Protein AF-A0A2I1GTH5-F1 (afdb_monomer_lite)

Sequence (79 aa):
MCKERCQSQSGNKVVDDFIGTTQTDRARKMEFVPYGRFKDTKLITEGGFSKIYNTTWIDGPISDWDDEIKMYKRFGETI

Organism: NCBI:txid588596

Secondary structure (DSSP, 8-state):
---S------S-HHHHHHHHHHHH-TT--PPP--GGGEEEEEEEEE-SS-EEEEEEESS-SEEEEETTTTEEEETT---

Foldseek 3Di:
DDPDPPQPDPVDPVVSVVQVVQCVPPPGNDDDDPPVQWPPWAFPDDDPPDTDTDTDRQQADFDAADPVVRDTHHPNPDD

Structure (mmCIF, N/CA/C/O backbone):
data_AF-A0A2I1GTH5-F1
#
_entry.id   AF-A0A2I1GTH5-F1
#
loop_
_atom_site.group_PDB
_atom_site.id
_atom_site.type_symbol
_atom_site.label_atom_id
_atom_site.label_alt_id
_atom_site.label_comp_id
_atom_site.label_asym_id
_atom_site.label_entity_id
_atom_site.label_seq_id
_atom_site.pdbx_PDB_ins_code
_atom_site.Cartn_x
_atom_site.Cartn_y
_atom_site.Cartn_z
_atom_site.occupancy
_atom_site.B_iso_or_equiv
_atom_site.auth_seq_id
_atom_site.auth_comp_id
_atom_site.auth_asym_id
_atom_site.auth_atom_id
_atom_site.pdbx_PDB_model_num
ATOM 1 N N . MET A 1 1 ? 19.681 -7.032 2.107 1.00 33.31 1 MET A N 1
ATOM 2 C CA . MET A 1 1 ? 19.603 -6.193 0.890 1.00 33.31 1 MET A CA 1
ATOM 3 C C . MET A 1 1 ? 19.059 -7.069 -0.226 1.00 33.31 1 MET A C 1
ATOM 5 O O . MET A 1 1 ? 19.745 -8.004 -0.615 1.00 33.31 1 MET A O 1
ATOM 9 N N . CYS A 1 2 ? 17.822 -6.860 -0.668 1.00 38.00 2 CYS A N 1
ATOM 10 C CA . CYS A 1 2 ? 17.258 -7.650 -1.762 1.00 38.00 2 CYS A CA 1
ATOM 11 C C . CYS A 1 2 ? 17.760 -7.120 -3.104 1.00 38.00 2 CYS A C 1
ATOM 13 O O . CYS A 1 2 ? 17.547 -5.948 -3.397 1.00 38.00 2 CYS A O 1
ATOM 15 N N . LYS A 1 3 ? 18.429 -7.965 -3.893 1.00 40.97 3 LYS A N 1
ATOM 16 C CA . LYS A 1 3 ? 19.013 -7.612 -5.200 1.00 40.97 3 LYS A CA 1
ATOM 17 C C . LYS A 1 3 ? 18.230 -8.129 -6.413 1.00 40.97 3 LYS A C 1
ATOM 19 O O . LYS A 1 3 ? 18.612 -7.839 -7.536 1.00 40.97 3 LYS A O 1
ATOM 24 N N . GLU A 1 4 ? 17.117 -8.822 -6.216 1.00 41.69 4 GLU A N 1
ATOM 25 C CA . GLU A 1 4 ? 16.209 -9.291 -7.273 1.00 41.69 4 GLU A CA 1
ATOM 26 C C . GLU A 1 4 ? 14.787 -9.233 -6.709 1.00 41.69 4 GLU A C 1
ATOM 28 O O . GLU A 1 4 ? 14.665 -9.320 -5.487 1.00 41.69 4 GLU A O 1
ATOM 33 N N . ARG A 1 5 ? 13.755 -9.013 -7.555 1.00 48.00 5 ARG A N 1
ATOM 34 C CA . ARG A 1 5 ? 12.331 -8.786 -7.189 1.00 48.00 5 ARG A CA 1
ATOM 35 C C . ARG A 1 5 ? 11.999 -9.358 -5.811 1.00 48.00 5 ARG A C 1
ATOM 37 O O . ARG A 1 5 ? 11.636 -10.527 -5.698 1.00 48.00 5 ARG A O 1
ATOM 44 N N . CYS A 1 6 ? 12.137 -8.541 -4.766 1.00 51.28 6 CYS A N 1
ATOM 45 C CA . CYS A 1 6 ? 11.825 -9.027 -3.437 1.00 51.28 6 CYS A CA 1
ATOM 46 C C . CYS A 1 6 ? 10.313 -9.054 -3.345 1.00 51.28 6 CYS A C 1
ATOM 48 O O . CYS A 1 6 ? 9.676 -8.020 -3.154 1.00 51.28 6 CYS A O 1
ATOM 50 N N . GLN A 1 7 ? 9.746 -10.239 -3.560 1.00 56.66 7 GLN A N 1
ATOM 51 C CA . GLN A 1 7 ? 8.387 -10.506 -3.144 1.00 56.66 7 GLN A CA 1
ATOM 52 C C . GLN A 1 7 ? 8.361 -10.251 -1.644 1.00 56.66 7 GLN A C 1
ATOM 54 O O . GLN A 1 7 ? 8.990 -10.958 -0.858 1.00 56.66 7 GLN A O 1
ATOM 59 N N . SER A 1 8 ? 7.709 -9.165 -1.258 1.00 62.66 8 SER A N 1
ATOM 60 C CA . SER A 1 8 ? 7.369 -8.897 0.124 1.00 62.66 8 SER A CA 1
ATOM 61 C C . SER A 1 8 ? 6.454 -10.025 0.590 1.00 62.66 8 SER A C 1
ATOM 63 O O . SER A 1 8 ? 5.258 -9.997 0.312 1.00 62.66 8 SER A O 1
ATOM 65 N N . GLN A 1 9 ? 7.025 -11.037 1.243 1.00 69.50 9 GLN A N 1
ATOM 66 C CA . GLN A 1 9 ? 6.241 -12.071 1.902 1.00 69.50 9 GLN A CA 1
ATOM 67 C C . GLN A 1 9 ? 5.599 -11.440 3.132 1.00 69.50 9 GLN A C 1
ATOM 69 O O . GLN A 1 9 ? 6.280 -10.926 4.021 1.00 69.50 9 GLN A O 1
ATOM 74 N N . SER A 1 10 ? 4.274 -11.442 3.150 1.00 79.06 10 SER A N 1
ATOM 75 C CA . SER A 1 10 ? 3.466 -10.969 4.269 1.00 79.06 10 SER A CA 1
ATOM 76 C C . SER A 1 10 ? 3.513 -11.932 5.459 1.00 79.06 10 SER A C 1
ATOM 78 O O . SER A 1 10 ? 3.138 -11.551 6.566 1.00 79.06 10 SER A O 1
ATOM 80 N N . GLY A 1 11 ? 3.956 -13.177 5.237 1.00 82.75 11 GLY A N 1
ATOM 81 C CA . GLY A 1 11 ? 3.902 -14.257 6.224 1.00 82.75 11 GLY A CA 1
ATOM 82 C C . GLY A 1 11 ? 2.543 -14.963 6.264 1.00 82.75 11 GLY A C 1
ATOM 83 O O . GLY A 1 11 ? 2.340 -15.858 7.083 1.00 82.75 11 GLY A O 1
ATOM 84 N N . ASN A 1 12 ? 1.613 -14.588 5.379 1.00 88.19 12 ASN A N 1
ATOM 85 C CA . ASN A 1 12 ? 0.335 -15.256 5.187 1.00 88.19 12 ASN A CA 1
ATOM 86 C C . ASN A 1 12 ? 0.297 -15.888 3.793 1.00 88.19 12 ASN A C 1
ATOM 88 O O . ASN A 1 12 ? 0.216 -15.186 2.789 1.00 88.19 12 ASN A O 1
ATOM 92 N N . LYS A 1 13 ? 0.273 -17.223 3.744 1.00 89.25 13 LYS A N 1
ATOM 93 C CA . LYS A 1 13 ? 0.327 -17.986 2.491 1.00 89.25 13 LYS A CA 1
ATOM 94 C C . LYS A 1 13 ? -0.751 -17.580 1.478 1.00 89.25 13 LYS A C 1
ATOM 96 O O . LYS A 1 13 ? -0.454 -17.468 0.300 1.00 89.25 13 LYS A O 1
ATOM 101 N N . VAL A 1 14 ? -1.982 -17.323 1.925 1.00 90.50 14 VAL A N 1
ATOM 102 C CA . VAL A 1 14 ? -3.086 -16.941 1.026 1.00 90.50 14 VAL A CA 1
ATOM 103 C C . VAL A 1 14 ? -2.827 -15.573 0.393 1.00 90.50 14 VAL A C 1
ATOM 105 O O . VAL A 1 14 ? -3.067 -15.380 -0.796 1.00 90.50 14 VAL A O 1
ATOM 108 N N . VAL A 1 15 ? -2.319 -14.626 1.183 1.00 85.44 15 VAL A N 1
ATOM 109 C CA . VAL A 1 15 ? -1.967 -13.281 0.7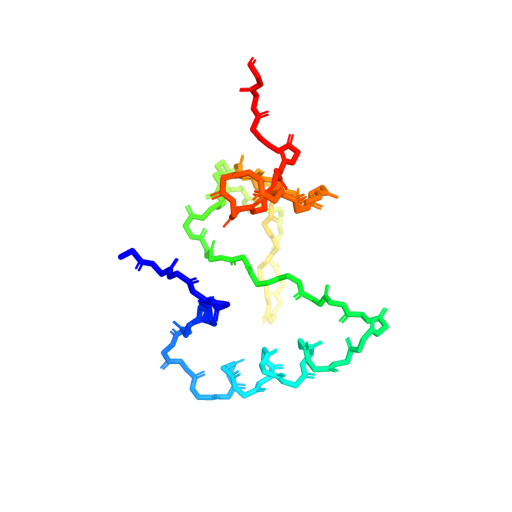07 1.00 85.44 15 VAL A CA 1
ATOM 110 C C . VAL A 1 15 ? -0.755 -13.341 -0.219 1.00 85.44 15 VAL A C 1
ATOM 112 O O . VAL A 1 15 ? -0.762 -12.711 -1.273 1.00 85.44 15 VAL A O 1
ATOM 115 N N . ASP A 1 16 ? 0.254 -14.128 0.139 1.00 84.75 16 ASP A N 1
ATOM 116 C CA . ASP A 1 16 ? 1.482 -14.280 -0.640 1.00 84.75 16 ASP A CA 1
ATOM 117 C C . ASP A 1 16 ? 1.202 -14.934 -2.004 1.00 84.75 16 ASP A C 1
ATOM 119 O O . ASP A 1 16 ? 1.670 -14.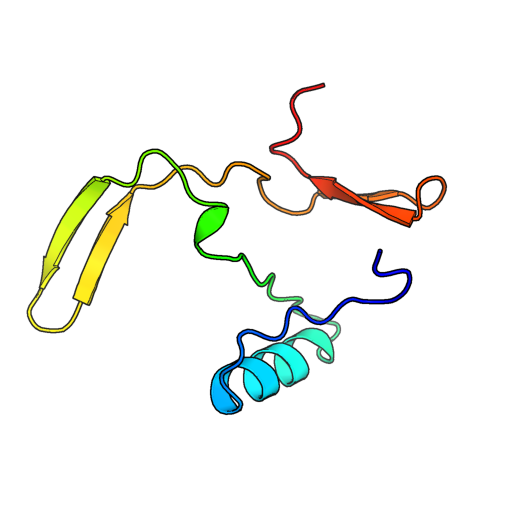435 -3.032 1.00 84.75 16 ASP A O 1
ATOM 123 N N . ASP A 1 17 ? 0.361 -15.974 -2.035 1.00 87.00 17 ASP A N 1
ATOM 124 C CA . ASP A 1 17 ? -0.103 -16.614 -3.270 1.00 87.00 17 ASP A CA 1
ATOM 125 C C . ASP A 1 17 ? -0.868 -15.602 -4.145 1.00 87.00 17 ASP A C 1
ATOM 127 O O . ASP A 1 17 ? -0.589 -15.471 -5.341 1.00 87.00 17 ASP A O 1
ATOM 131 N N . PHE A 1 18 ? -1.774 -14.810 -3.555 1.00 85.19 18 PHE A N 1
ATOM 132 C CA . PHE A 1 18 ? -2.511 -13.765 -4.273 1.00 85.19 18 PHE A CA 1
ATOM 133 C C . PHE A 1 18 ? -1.575 -12.707 -4.881 1.00 85.19 18 PHE A C 1
ATOM 135 O O . PHE A 1 18 ? -1.662 -12.421 -6.079 1.00 85.19 18 PHE A O 1
ATOM 142 N N . ILE A 1 19 ? -0.627 -12.172 -4.106 1.00 82.12 19 ILE A N 1
ATOM 143 C CA . ILE A 1 19 ? 0.376 -11.216 -4.601 1.00 82.12 19 ILE A CA 1
ATOM 144 C C . ILE A 1 19 ? 1.149 -11.823 -5.779 1.00 82.12 19 ILE A C 1
ATOM 146 O O . ILE A 1 19 ? 1.291 -11.174 -6.818 1.00 82.12 19 ILE A O 1
ATOM 150 N N . GLY A 1 20 ? 1.580 -13.082 -5.663 1.00 79.12 20 GLY A N 1
ATOM 151 C CA . GLY A 1 20 ? 2.273 -13.798 -6.734 1.00 79.12 20 GLY A CA 1
ATOM 152 C C . GLY A 1 20 ? 1.459 -13.875 -8.030 1.00 79.12 20 GLY A C 1
ATOM 153 O O . GLY A 1 20 ? 1.990 -13.595 -9.109 1.00 79.12 20 GLY A O 1
ATOM 154 N N . THR A 1 21 ? 0.159 -14.175 -7.940 1.00 80.81 21 THR A N 1
ATOM 155 C CA . THR A 1 21 ? -0.715 -14.233 -9.128 1.00 80.81 21 THR A CA 1
ATOM 156 C C . THR A 1 21 ? -0.858 -12.879 -9.825 1.00 80.81 21 THR A C 1
ATOM 158 O O . THR A 1 21 ? -0.794 -12.810 -11.048 1.00 80.81 21 THR A O 1
ATOM 161 N N . THR A 1 22 ? -0.958 -11.780 -9.078 1.00 78.19 22 THR A N 1
ATOM 162 C CA . THR A 1 22 ? -1.151 -10.441 -9.670 1.00 78.19 22 THR A CA 1
ATOM 163 C C . THR A 1 22 ? 0.107 -9.887 -10.341 1.00 78.19 22 THR A C 1
ATOM 165 O O . THR A 1 22 ? 0.018 -9.157 -11.321 1.00 78.19 22 THR A O 1
ATOM 168 N N . GLN A 1 23 ? 1.298 -10.257 -9.863 1.00 68.00 23 GLN A N 1
ATOM 169 C CA . GLN A 1 23 ? 2.570 -9.784 -10.427 1.00 68.00 23 GLN A CA 1
ATOM 170 C C . GLN A 1 23 ? 3.004 -10.538 -11.693 1.00 68.00 23 GLN A C 1
ATOM 172 O O . GLN A 1 23 ? 3.911 -10.086 -12.401 1.00 68.00 23 GLN A O 1
ATOM 177 N N . THR A 1 24 ? 2.391 -11.690 -11.976 1.00 67.69 24 THR A N 1
ATOM 178 C CA . THR A 1 24 ? 2.623 -12.446 -13.217 1.00 67.69 24 THR A CA 1
ATOM 179 C C . THR A 1 24 ? 1.750 -11.951 -14.373 1.00 67.69 24 THR A C 1
ATOM 181 O O . THR A 1 24 ? 2.148 -12.093 -15.532 1.00 67.69 24 THR A O 1
ATOM 184 N N . ASP A 1 25 ? 0.627 -11.287 -14.077 1.00 67.19 25 ASP A N 1
ATOM 185 C CA . ASP A 1 25 ? -0.209 -10.624 -15.075 1.00 67.19 25 ASP A CA 1
ATOM 186 C C . ASP A 1 25 ? 0.447 -9.316 -15.556 1.00 67.19 25 ASP A C 1
ATOM 188 O O . ASP A 1 25 ? 0.577 -8.323 -14.835 1.00 67.19 25 ASP A O 1
ATOM 192 N N . ARG A 1 26 ? 0.893 -9.315 -16.817 1.00 58.19 26 ARG A N 1
ATOM 193 C CA . ARG A 1 26 ? 1.608 -8.188 -17.438 1.00 58.19 26 ARG A CA 1
ATOM 194 C C . ARG A 1 26 ? 0.742 -6.934 -17.583 1.00 58.19 26 ARG A C 1
ATOM 196 O O . ARG A 1 26 ? 1.306 -5.856 -17.753 1.00 58.19 26 ARG A O 1
ATOM 203 N N . ALA A 1 27 ? -0.585 -7.063 -17.530 1.00 59.03 27 ALA A N 1
ATOM 204 C CA . ALA A 1 27 ? -1.506 -5.963 -17.791 1.00 59.03 27 ALA A CA 1
ATOM 205 C C . ALA A 1 27 ? -1.860 -5.139 -16.542 1.00 59.03 27 ALA A C 1
ATOM 207 O O . ALA A 1 27 ? -2.279 -3.990 -16.677 1.00 59.03 27 ALA A O 1
ATOM 208 N N . ARG A 1 28 ? -1.722 -5.700 -15.330 1.00 57.22 28 ARG A N 1
ATOM 209 C CA . ARG A 1 28 ? -2.165 -5.058 -14.079 1.00 57.22 28 ARG A CA 1
ATOM 210 C C . ARG A 1 28 ? -1.251 -5.416 -12.913 1.00 57.22 28 ARG A C 1
ATOM 212 O O . ARG A 1 28 ? -1.555 -6.291 -12.110 1.00 57.22 28 ARG A O 1
ATOM 219 N N . LYS A 1 29 ? -0.140 -4.694 -12.791 1.00 68.31 29 LYS A N 1
ATOM 220 C CA . LYS A 1 29 ? 0.756 -4.832 -11.640 1.00 68.31 29 LYS A CA 1
ATOM 221 C C . LYS A 1 29 ? 0.102 -4.188 -10.418 1.00 68.31 29 LYS A C 1
ATOM 223 O O . LYS A 1 29 ? 0.144 -2.972 -10.266 1.00 68.31 29 LYS A O 1
ATOM 228 N N . MET A 1 30 ? -0.530 -4.996 -9.570 1.00 76.94 30 MET A N 1
ATOM 229 C CA . MET A 1 30 ? -0.913 -4.544 -8.233 1.00 76.94 30 MET A CA 1
ATOM 230 C C . MET A 1 30 ? 0.348 -4.282 -7.411 1.00 76.94 30 MET A C 1
ATOM 232 O O . MET A 1 30 ? 1.287 -5.082 -7.420 1.00 76.94 30 MET A O 1
ATOM 236 N N . GLU A 1 31 ? 0.361 -3.163 -6.695 1.00 80.31 31 GLU A N 1
ATOM 237 C CA . GLU A 1 31 ? 1.440 -2.833 -5.776 1.00 80.31 31 GLU A CA 1
ATOM 238 C C . GLU A 1 31 ? 1.066 -3.263 -4.356 1.00 80.31 31 GLU A C 1
ATOM 240 O O . GLU A 1 31 ? 0.023 -2.879 -3.826 1.00 80.31 31 GLU A O 1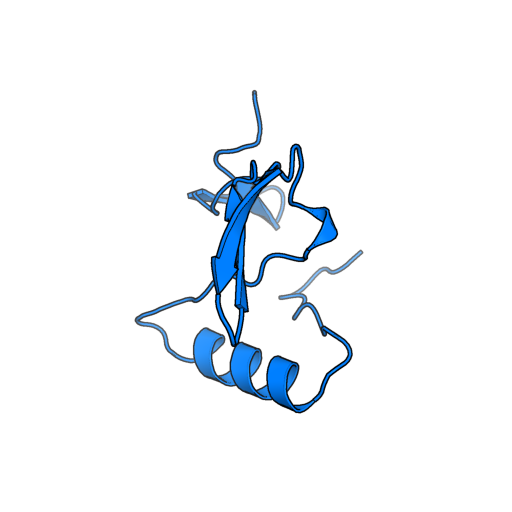
ATOM 245 N N . PHE A 1 32 ? 1.929 -4.070 -3.739 1.00 81.50 32 PHE A N 1
ATOM 246 C CA . PHE A 1 32 ? 1.794 -4.413 -2.331 1.00 81.50 32 PHE A CA 1
ATOM 247 C C . PHE A 1 32 ? 2.456 -3.336 -1.469 1.00 81.50 32 PHE A C 1
ATOM 249 O O . PHE A 1 32 ? 3.654 -3.082 -1.602 1.00 81.50 32 PHE A O 1
ATOM 256 N N . VAL A 1 33 ? 1.685 -2.743 -0.556 1.00 85.44 33 VAL A N 1
ATOM 257 C CA . VAL A 1 33 ? 2.156 -1.698 0.360 1.00 85.44 33 VAL A CA 1
ATOM 258 C C . VAL A 1 33 ? 2.105 -2.222 1.795 1.00 85.44 33 VAL A C 1
ATOM 260 O O . VAL A 1 33 ? 1.015 -2.490 2.308 1.00 85.44 33 VAL A O 1
ATOM 263 N N . PRO A 1 34 ? 3.255 -2.376 2.477 1.00 85.12 34 PRO A N 1
ATOM 264 C CA . PRO A 1 34 ? 3.271 -2.766 3.879 1.00 85.12 34 PRO A CA 1
ATOM 265 C C . PRO A 1 34 ? 2.546 -1.736 4.747 1.00 85.12 34 PRO A C 1
ATOM 267 O O . PRO A 1 34 ? 2.742 -0.534 4.577 1.00 85.12 34 PRO A O 1
ATOM 270 N N . TYR A 1 35 ? 1.787 -2.198 5.743 1.00 86.56 35 TYR A N 1
ATOM 271 C CA . TYR A 1 35 ? 0.991 -1.314 6.603 1.00 86.56 35 TYR A CA 1
ATOM 272 C C . TYR A 1 35 ? 1.820 -0.203 7.276 1.00 86.56 35 TYR A C 1
ATOM 274 O O . TYR A 1 35 ? 1.362 0.925 7.408 1.00 86.56 35 TYR A O 1
ATOM 282 N N . GLY A 1 36 ? 3.077 -0.485 7.635 1.00 89.31 36 GLY A N 1
ATOM 283 C CA . GLY A 1 36 ? 3.988 0.499 8.236 1.00 89.31 36 GLY A CA 1
ATOM 284 C C . GLY A 1 36 ? 4.409 1.658 7.319 1.00 89.31 36 GLY A C 1
ATOM 285 O O . GLY A 1 36 ? 5.132 2.541 7.768 1.00 89.31 36 GLY A O 1
ATOM 286 N N . ARG A 1 37 ? 3.994 1.666 6.045 1.00 90.75 37 ARG A N 1
ATOM 287 C CA . ARG A 1 37 ? 4.218 2.772 5.093 1.00 90.75 37 ARG A CA 1
ATOM 288 C C . ARG A 1 37 ? 3.078 3.788 5.062 1.00 90.75 37 ARG A C 1
ATOM 290 O O . ARG A 1 37 ? 3.116 4.748 4.294 1.00 90.75 37 ARG A O 1
ATOM 297 N N . PHE A 1 38 ? 2.083 3.596 5.915 1.00 92.69 38 PHE A N 1
ATOM 298 C CA . PHE A 1 38 ? 0.974 4.508 6.120 1.00 92.69 38 PHE A CA 1
ATOM 299 C C . PHE A 1 38 ? 1.197 5.320 7.400 1.00 92.69 38 PHE A C 1
ATOM 301 O O . PHE A 1 38 ? 1.534 4.763 8.446 1.00 92.69 38 PHE A O 1
ATOM 308 N N . LYS A 1 39 ? 1.025 6.643 7.317 1.00 93.50 39 LYS A N 1
ATOM 309 C CA . LYS A 1 39 ? 1.101 7.575 8.454 1.00 93.50 39 LYS A CA 1
ATOM 310 C C . LYS A 1 39 ? -0.190 8.377 8.594 1.00 93.50 39 LYS A C 1
ATOM 312 O O . LYS A 1 39 ? -1.043 8.364 7.705 1.00 93.50 39 LYS A O 1
ATOM 317 N N . ASP A 1 40 ? -0.321 9.096 9.706 1.00 94.50 40 ASP A N 1
ATOM 318 C CA . ASP A 1 40 ? -1.450 10.000 9.964 1.00 94.50 40 ASP A CA 1
ATOM 319 C C . ASP A 1 40 ? -2.819 9.299 9.834 1.00 94.50 40 ASP A C 1
ATOM 321 O O . ASP A 1 40 ? -3.792 9.857 9.326 1.00 94.50 40 ASP A O 1
ATOM 325 N N . THR A 1 41 ? -2.883 8.034 10.264 1.00 94.75 41 THR A N 1
ATOM 326 C CA . THR A 1 41 ? -4.058 7.174 10.106 1.00 94.75 41 THR A CA 1
ATOM 327 C C . THR A 1 41 ? -5.214 7.658 10.980 1.00 94.75 41 THR A 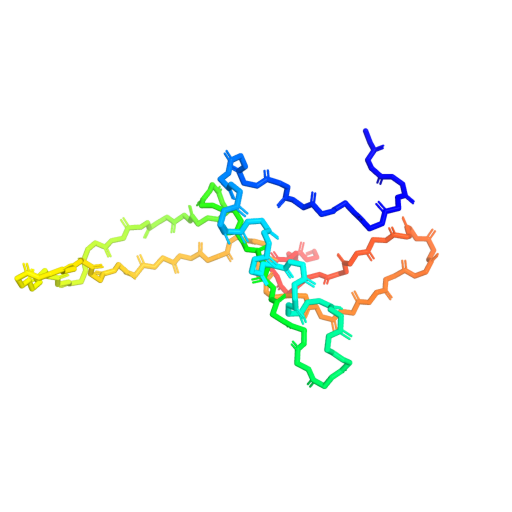C 1
ATOM 329 O O . THR A 1 41 ? -5.158 7.584 12.207 1.00 94.75 41 THR A O 1
ATOM 332 N N . LYS A 1 42 ? -6.298 8.114 10.347 1.00 96.88 42 LYS A N 1
ATOM 333 C CA . LYS A 1 42 ? -7.507 8.629 11.001 1.00 96.88 42 LYS A CA 1
ATOM 334 C C . LYS A 1 42 ? -8.725 7.805 10.603 1.00 96.88 42 LYS A C 1
ATOM 336 O O . LYS A 1 42 ? -9.010 7.662 9.419 1.00 96.88 42 LYS A O 1
ATOM 341 N N . LEU A 1 43 ? -9.480 7.304 11.579 1.00 96.94 43 LEU A N 1
ATOM 342 C CA . LEU A 1 43 ? -10.752 6.628 11.314 1.00 96.94 43 LEU A CA 1
ATOM 343 C C . LEU A 1 43 ? -11.749 7.623 10.696 1.00 96.94 43 LEU A C 1
ATOM 345 O O . LEU A 1 43 ? -12.010 8.679 11.272 1.00 96.94 43 LEU A O 1
ATOM 349 N N . ILE A 1 44 ? -12.287 7.284 9.526 1.00 97.19 44 ILE A N 1
ATOM 350 C CA . ILE A 1 44 ? -13.364 8.034 8.869 1.00 97.19 44 ILE A CA 1
ATOM 351 C C . ILE A 1 44 ? -14.710 7.508 9.356 1.00 97.19 44 ILE A C 1
ATOM 353 O O . ILE A 1 44 ? -15.579 8.282 9.747 1.00 97.19 44 ILE A O 1
ATOM 357 N N . THR A 1 45 ? -14.896 6.189 9.304 1.00 97.19 45 THR A N 1
ATOM 358 C CA . THR A 1 45 ? -16.158 5.545 9.669 1.00 97.19 45 THR A CA 1
ATOM 359 C C . THR A 1 45 ? -15.953 4.064 9.979 1.00 97.19 45 THR A C 1
ATOM 361 O O . THR A 1 45 ? -14.960 3.456 9.572 1.00 97.19 45 THR A O 1
ATOM 364 N N . GLU A 1 46 ? -16.905 3.491 10.702 1.00 97.69 46 GLU A N 1
ATOM 365 C CA . GLU A 1 46 ? -16.972 2.083 11.070 1.00 97.69 46 GLU A CA 1
ATOM 366 C C . GLU A 1 46 ? -18.373 1.564 10.736 1.00 97.69 46 GLU A C 1
ATOM 368 O O . GLU A 1 46 ? -19.377 2.159 11.126 1.00 97.69 46 GLU A O 1
ATOM 373 N N . GLY A 1 47 ? -18.431 0.471 9.979 1.00 94.50 47 GLY A N 1
ATOM 374 C CA . GLY A 1 47 ? -19.652 -0.278 9.702 1.00 94.50 47 GLY A CA 1
ATOM 375 C C . GLY A 1 47 ? -19.628 -1.642 10.388 1.00 94.50 47 GLY A C 1
ATOM 376 O O . GLY A 1 47 ? -18.665 -2.001 11.058 1.00 94.50 47 GLY A O 1
ATOM 377 N N . GLY A 1 48 ? -20.666 -2.452 10.168 1.00 94.69 48 GLY A N 1
ATOM 378 C CA . GLY A 1 48 ? -20.790 -3.767 10.816 1.00 94.69 48 GLY A CA 1
ATOM 379 C C . GLY A 1 48 ? -19.690 -4.781 10.468 1.00 94.69 48 GLY A C 1
ATOM 380 O O . GLY A 1 48 ? -19.495 -5.733 11.215 1.00 94.69 48 GLY A O 1
ATOM 381 N N . PHE A 1 49 ? -18.964 -4.583 9.362 1.00 92.94 49 PHE A N 1
ATOM 382 C CA . PHE A 1 49 ? -17.952 -5.530 8.871 1.00 92.94 49 PHE A CA 1
ATOM 383 C C . PHE A 1 49 ? -16.558 -4.923 8.684 1.00 92.94 49 PHE A C 1
ATOM 385 O O . PHE A 1 49 ? -15.604 -5.660 8.443 1.00 92.94 49 PHE A O 1
ATOM 392 N N . SER A 1 50 ? -16.416 -3.596 8.740 1.00 94.75 50 SER A N 1
ATOM 393 C CA . SER A 1 50 ? -15.148 -2.947 8.407 1.00 94.75 50 SER A CA 1
ATOM 394 C C . SER A 1 50 ? -15.016 -1.537 8.973 1.00 94.75 50 SER A C 1
ATOM 396 O O . SER A 1 50 ? -15.994 -0.858 9.286 1.00 94.75 50 SER A O 1
ATOM 398 N N . LYS A 1 51 ? -13.759 -1.096 9.071 1.00 96.94 51 LYS A N 1
ATOM 399 C CA . LYS A 1 51 ? -13.354 0.267 9.415 1.00 96.94 51 LYS A CA 1
ATOM 400 C C . LYS A 1 51 ? -12.682 0.901 8.207 1.00 96.94 51 LYS A C 1
ATOM 402 O O . LYS A 1 51 ? -11.842 0.269 7.569 1.00 96.94 51 LYS A O 1
ATOM 407 N N . ILE A 1 52 ? -13.040 2.144 7.911 1.00 94.75 52 ILE A N 1
ATOM 408 C CA . ILE A 1 52 ? -12.448 2.927 6.826 1.00 94.75 52 ILE A CA 1
ATOM 409 C C . ILE A 1 52 ? -11.554 3.991 7.447 1.00 94.75 52 ILE A C 1
ATOM 411 O O . ILE A 1 52 ? -12.009 4.792 8.266 1.00 94.75 52 ILE A O 1
ATOM 415 N N . TYR A 1 53 ? -10.291 4.019 7.033 1.00 96.12 53 TYR A N 1
ATOM 416 C CA . TYR A 1 53 ? -9.297 4.969 7.516 1.00 96.12 53 TYR A CA 1
ATOM 417 C C . TYR A 1 53 ? -8.838 5.892 6.388 1.00 96.12 53 TYR A C 1
ATOM 419 O O . TYR A 1 53 ? -8.623 5.446 5.265 1.00 96.12 53 TYR A O 1
ATOM 427 N N . ASN A 1 54 ? -8.653 7.171 6.708 1.00 95.81 54 ASN A N 1
ATOM 428 C CA . ASN A 1 54 ? -7.834 8.080 5.922 1.00 95.81 54 ASN A CA 1
ATOM 429 C C . ASN A 1 54 ? -6.375 7.912 6.351 1.00 95.81 54 ASN A C 1
ATOM 431 O O . ASN A 1 54 ? -6.110 7.842 7.551 1.00 95.81 54 ASN A O 1
ATOM 435 N N . THR A 1 55 ? -5.435 7.877 5.416 1.00 95.69 55 THR A N 1
ATOM 436 C CA . THR A 1 55 ? -4.008 7.780 5.734 1.00 95.69 55 THR A CA 1
ATOM 437 C C . THR A 1 55 ? -3.154 8.366 4.617 1.00 95.69 55 THR A C 1
ATOM 439 O O . THR A 1 55 ? -3.559 8.382 3.455 1.00 95.69 55 THR A O 1
ATOM 442 N N . THR A 1 56 ? -1.958 8.827 4.970 1.00 94.25 56 THR A N 1
ATOM 443 C CA . THR A 1 56 ? -0.945 9.270 4.017 1.00 94.25 56 THR A CA 1
ATOM 444 C C . THR A 1 56 ? 0.015 8.120 3.728 1.00 94.25 56 THR A C 1
ATOM 446 O O . THR A 1 56 ? 0.673 7.611 4.635 1.00 94.25 56 THR A O 1
ATOM 449 N N . TRP A 1 57 ? 0.142 7.730 2.462 1.00 92.81 57 TRP A N 1
ATOM 450 C CA . TRP A 1 57 ? 1.173 6.791 2.021 1.00 92.81 57 TRP A CA 1
ATOM 451 C C . TRP A 1 57 ? 2.508 7.524 1.867 1.00 92.81 57 TRP A C 1
ATOM 453 O O . TRP A 1 57 ? 2.636 8.390 1.007 1.00 92.81 57 TRP A O 1
ATOM 463 N N . ILE A 1 58 ? 3.490 7.198 2.714 1.00 91.50 58 ILE A N 1
ATOM 464 C CA . ILE A 1 58 ? 4.742 7.966 2.812 1.00 91.50 58 ILE A CA 1
ATOM 465 C C . ILE A 1 58 ? 5.625 7.836 1.579 1.00 91.50 58 IL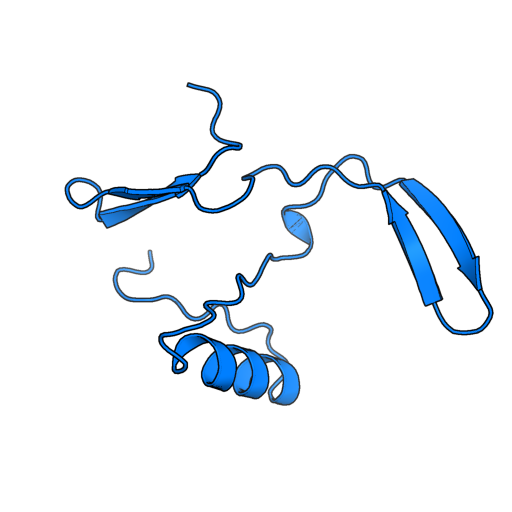E A C 1
ATOM 467 O O . ILE A 1 58 ? 6.179 8.830 1.134 1.00 91.50 58 ILE A O 1
ATOM 471 N N . ASP A 1 59 ? 5.744 6.626 1.033 1.00 89.00 59 ASP A N 1
ATOM 472 C CA . ASP A 1 59 ? 6.618 6.402 -0.113 1.00 89.00 59 ASP A CA 1
ATOM 473 C C . ASP A 1 59 ? 5.918 6.840 -1.412 1.00 89.00 59 ASP A C 1
ATOM 475 O O . ASP A 1 59 ? 6.574 7.159 -2.395 1.00 89.00 59 ASP A O 1
ATOM 479 N N . GLY A 1 60 ? 4.580 6.886 -1.417 1.00 90.38 60 GLY A N 1
ATOM 480 C CA . GLY A 1 60 ? 3.772 7.151 -2.603 1.00 90.38 60 GLY A CA 1
ATOM 481 C C . GLY A 1 60 ? 3.850 6.034 -3.657 1.00 90.38 60 GLY A C 1
ATOM 482 O O . GLY A 1 60 ? 4.635 5.086 -3.521 1.00 90.38 60 GLY A O 1
ATOM 483 N N . PRO A 1 61 ? 3.027 6.130 -4.717 1.00 88.19 61 PRO A N 1
ATOM 484 C CA . PRO A 1 61 ? 3.017 5.138 -5.785 1.00 88.19 61 PRO A CA 1
ATOM 485 C C . PRO A 1 61 ? 4.354 5.072 -6.523 1.00 88.19 61 PRO A C 1
ATOM 487 O O . PRO A 1 61 ? 5.063 6.078 -6.632 1.00 88.19 61 PRO A O 1
ATOM 490 N N . ILE A 1 62 ? 4.683 3.887 -7.047 1.00 85.62 62 ILE A N 1
ATOM 491 C CA . ILE A 1 62 ? 5.810 3.723 -7.974 1.00 85.62 62 ILE A CA 1
ATOM 492 C C . ILE A 1 62 ? 5.573 4.603 -9.204 1.00 85.62 62 ILE A C 1
ATOM 494 O O . ILE A 1 62 ? 4.504 4.551 -9.815 1.00 85.62 62 ILE A O 1
ATOM 498 N N . SER A 1 63 ? 6.577 5.400 -9.564 1.00 86.19 63 SER A N 1
ATOM 499 C CA . SER A 1 63 ? 6.565 6.220 -10.775 1.00 86.19 63 SER A CA 1
ATOM 500 C C . SER A 1 63 ? 7.272 5.513 -11.925 1.00 86.19 63 SER A C 1
ATOM 502 O O . SER A 1 63 ? 6.681 5.341 -12.988 1.00 86.19 63 SER A O 1
ATOM 504 N N . ASP A 1 64 ? 8.509 5.069 -11.700 1.00 85.06 64 ASP A N 1
ATOM 505 C CA . ASP A 1 64 ? 9.343 4.427 -12.715 1.00 85.06 64 ASP A CA 1
ATOM 506 C C . ASP A 1 64 ? 10.419 3.521 -12.091 1.00 85.06 64 ASP A C 1
ATOM 508 O O . ASP A 1 64 ? 10.628 3.509 -10.875 1.00 85.06 64 ASP A O 1
ATOM 512 N N . TRP A 1 65 ? 11.110 2.749 -12.923 1.00 83.12 65 TRP A N 1
ATOM 513 C CA . TRP A 1 65 ? 12.301 1.993 -12.553 1.00 83.12 65 TRP A CA 1
ATOM 514 C C . TRP A 1 65 ? 13.566 2.792 -12.883 1.00 83.12 65 TRP A C 1
ATOM 516 O O . TRP A 1 65 ? 13.723 3.283 -13.996 1.00 83.12 65 TRP A O 1
ATOM 526 N N . ASP A 1 66 ? 14.482 2.915 -11.922 1.00 83.19 66 ASP A N 1
ATOM 527 C CA . ASP A 1 66 ? 15.803 3.495 -12.151 1.00 83.19 66 ASP A CA 1
ATOM 528 C C . ASP A 1 66 ? 16.834 2.382 -12.381 1.00 83.19 66 ASP A C 1
ATOM 530 O O . ASP A 1 66 ? 17.154 1.606 -11.473 1.00 83.19 66 ASP A O 1
ATOM 534 N N . ASP A 1 67 ? 17.345 2.302 -13.609 1.00 86.38 67 ASP A N 1
ATOM 535 C CA . ASP A 1 67 ? 18.312 1.285 -14.024 1.00 86.38 67 ASP A CA 1
ATOM 536 C C . ASP A 1 67 ? 19.712 1.472 -13.417 1.00 86.38 67 ASP A C 1
ATOM 538 O O . ASP A 1 67 ? 20.445 0.486 -13.282 1.00 86.38 67 ASP A O 1
ATOM 542 N N . GLU A 1 68 ? 20.090 2.691 -13.015 1.00 90.38 68 GLU A N 1
ATOM 543 C CA . GLU A 1 68 ? 21.415 2.979 -12.454 1.00 90.38 68 GLU A CA 1
ATOM 544 C C . GLU A 1 68 ? 21.518 2.471 -11.016 1.00 90.38 68 GLU A C 1
ATOM 546 O O . GLU A 1 68 ? 22.448 1.737 -10.665 1.00 90.38 68 GLU A O 1
ATOM 551 N N . ILE A 1 69 ? 20.528 2.810 -10.187 1.00 84.94 69 ILE A N 1
ATOM 552 C CA . ILE A 1 69 ? 20.485 2.380 -8.781 1.00 84.94 69 ILE A CA 1
ATOM 553 C C . ILE A 1 69 ? 19.773 1.035 -8.592 1.00 84.94 69 ILE A C 1
ATOM 555 O O . ILE A 1 69 ? 19.845 0.452 -7.508 1.00 84.94 69 ILE A O 1
ATOM 559 N N . LYS A 1 70 ? 19.123 0.511 -9.642 1.00 83.06 70 LYS A N 1
ATOM 560 C CA . LYS A 1 70 ? 18.324 -0.727 -9.638 1.00 83.06 70 LYS A CA 1
ATOM 561 C C . LYS A 1 70 ? 17.229 -0.718 -8.567 1.00 83.06 70 LYS A C 1
ATOM 563 O O . LYS A 1 70 ? 17.074 -1.684 -7.813 1.00 83.06 70 LYS A O 1
ATOM 568 N N . MET A 1 71 ? 16.485 0.384 -8.485 1.00 83.25 71 MET A N 1
ATOM 569 C CA . MET A 1 71 ? 15.381 0.579 -7.537 1.00 83.25 71 MET A CA 1
ATOM 570 C C . MET A 1 71 ? 14.200 1.289 -8.211 1.00 83.25 71 MET A C 1
ATOM 572 O O . MET A 1 71 ? 14.367 1.987 -9.207 1.00 83.25 71 MET A O 1
ATOM 576 N N . TYR A 1 72 ? 12.992 1.112 -7.669 1.00 83.06 72 TYR A N 1
ATOM 577 C CA . TYR A 1 72 ? 11.815 1.856 -8.126 1.00 83.06 72 TYR A CA 1
ATOM 578 C C . TYR A 1 72 ? 11.817 3.266 -7.537 1.00 83.06 72 TYR A C 1
ATOM 580 O O . TYR A 1 72 ? 11.867 3.404 -6.315 1.00 83.06 72 TYR A O 1
ATOM 588 N N . LYS A 1 73 ? 11.690 4.278 -8.399 1.00 87.44 73 LYS A N 1
ATOM 589 C CA . LYS A 1 73 ? 11.372 5.655 -8.012 1.00 87.44 73 LYS A CA 1
ATOM 590 C C . LYS A 1 73 ? 9.929 5.741 -7.552 1.00 87.44 73 LYS A C 1
ATOM 592 O O . LYS A 1 73 ? 9.060 5.015 -8.053 1.00 87.44 73 LYS A O 1
ATOM 597 N N . ARG A 1 74 ? 9.660 6.646 -6.616 1.00 88.56 74 ARG A N 1
ATOM 598 C CA . ARG A 1 74 ? 8.310 6.834 -6.087 1.00 88.56 74 ARG A CA 1
ATOM 599 C C . ARG A 1 74 ? 7.924 8.298 -6.009 1.00 88.56 74 ARG A C 1
ATOM 601 O O . ARG A 1 74 ? 8.763 9.170 -5.834 1.00 88.56 74 ARG A O 1
ATOM 608 N N . PHE A 1 75 ? 6.629 8.571 -6.108 1.00 86.12 75 PHE A N 1
ATOM 609 C CA . PHE A 1 75 ? 6.118 9.943 -6.050 1.00 86.12 75 PHE A CA 1
ATOM 610 C C . PHE A 1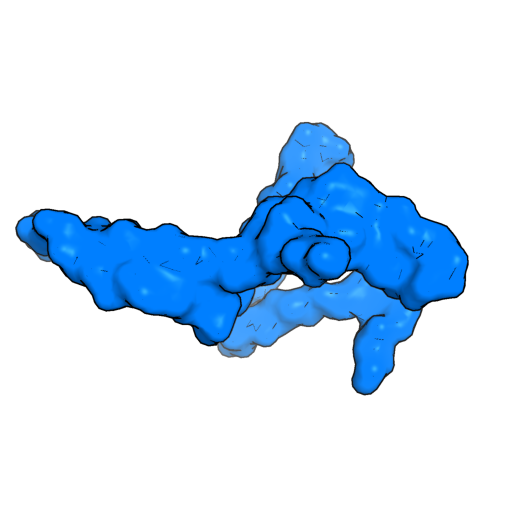 75 ? 6.198 10.587 -4.657 1.00 86.12 75 PHE A C 1
ATOM 612 O O . PHE A 1 75 ? 6.115 11.807 -4.561 1.00 86.12 75 PHE A O 1
ATOM 619 N N . GLY A 1 76 ? 6.315 9.798 -3.585 1.00 80.94 76 GLY A N 1
ATOM 620 C CA . GLY A 1 76 ? 6.449 10.312 -2.217 1.00 80.94 76 GLY A CA 1
ATOM 621 C C . GLY A 1 76 ? 7.888 10.641 -1.812 1.00 80.94 76 GLY A C 1
ATOM 622 O O . GLY A 1 76 ? 8.096 11.200 -0.737 1.00 80.94 76 GLY A O 1
ATOM 623 N N . GLU A 1 77 ? 8.878 10.327 -2.654 1.00 72.12 77 GLU A N 1
ATOM 624 C CA . GLU A 1 77 ? 10.254 10.785 -2.465 1.00 72.12 77 GLU A CA 1
ATOM 625 C C . GLU A 1 77 ? 10.313 12.284 -2.785 1.00 72.12 77 GLU A C 1
ATOM 627 O O . GLU A 1 77 ? 10.393 12.696 -3.941 1.00 72.12 77 GLU A O 1
ATOM 632 N N . THR A 1 78 ? 10.216 13.122 -1.753 1.00 55.84 78 THR A N 1
ATOM 633 C CA . THR A 1 78 ? 10.521 14.548 -1.886 1.00 55.84 78 THR A CA 1
ATOM 634 C C . THR A 1 78 ? 12.001 14.680 -2.249 1.00 55.84 78 THR A C 1
ATOM 636 O O . THR A 1 78 ? 12.851 14.249 -1.467 1.00 55.84 78 THR A O 1
ATOM 639 N N . ILE A 1 79 ? 12.290 15.228 -3.433 1.00 53.25 79 ILE A N 1
ATOM 640 C CA . ILE A 1 79 ? 13.646 15.615 -3.867 1.00 53.25 79 ILE A CA 1
ATOM 641 C C . ILE A 1 79 ? 14.210 16.669 -2.909 1.00 53.25 79 ILE A C 1
ATOM 643 O O . ILE A 1 79 ? 13.439 17.589 -2.543 1.00 53.25 79 ILE A O 1
#

Radius of gyration: 15.2 Å; chains: 1; bounding box: 42×34×29 Å

pLDDT: mean 80.74, std 15.66, range [33.31, 97.69]